Protein AF-A0A3M1RZ32-F1 (afdb_monomer)

Secondary structure (DSSP, 8-state):
-PPPP--EEE----S-SEE--TTS-GGG--EEEE-HHHHHHHIIIIIS---HHHHHHHTTS-HHHHHHHHHHHHHHHHHHHHHT-EEEE---SEEEPPEEEEETTT--EEEE--SSSS-SS-TTT--S-EEE--S---SS-------------------

Sequence (159 aa):
MPRPLKYRVICRYPEANLFTPTGISSTDLDEVVLTLDEFEAINHADLDGMTQEEASKLMDISRQTFGRIIANAHRKIADALVKGKALRIEGGNYIMSERGFECSNCGCKWEEISTEGKPKGCPACCKSDIKVVSSHKCHGNHSHIKGNCCGKEKGADID

Mean predicted aligned error: 13.69 Å

pLDDT: mean 73.73, std 19.64, range [31.22, 96.81]

Nearest PDB structures (foldseek):
  6kon-assembly1_F  TM=9.414E-01  e=1.358E-01  Mycobacterium tuberculosis H37Rv
  5wur-assembly2_B  TM=9.307E-01  e=6.351E-01  Bacillus subtilis subsp. subtilis str. 168
  5uxx-assembly1_A  TM=6.609E-01  e=1.358E-01  Bartonella quintana str. Toulouse
  5wuq-assembly1_A  TM=9.409E-01  e=8.758E-01  Bacillus subtilis subsp. subtilis str. 168
  8oki-assembly1_P  TM=6.086E-01  e=4.319E-01  Pyrococcus furiosus DSM 3638

Structure (mmCIF, N/CA/C/O backbone):
data_AF-A0A3M1RZ32-F1
#
_entry.id   AF-A0A3M1RZ32-F1
#
loop_
_atom_site.group_PDB
_atom_site.id
_atom_site.type_symbol
_atom_site.label_atom_id
_atom_site.label_alt_id
_atom_site.label_comp_id
_atom_site.label_asym_id
_atom_site.label_entity_id
_atom_site.label_seq_id
_atom_site.pdbx_PDB_ins_code
_atom_site.Cartn_x
_atom_site.Cartn_y
_atom_site.Cartn_z
_atom_site.occupancy
_atom_site.B_iso_or_equiv
_atom_site.auth_seq_id
_atom_site.auth_comp_id
_atom_site.auth_asym_id
_atom_site.auth_atom_id
_atom_site.pdbx_PDB_model_num
ATOM 1 N N . MET A 1 1 ? -15.016 -8.479 -26.481 1.00 48.97 1 MET A N 1
ATOM 2 C CA . MET A 1 1 ? -13.799 -9.251 -26.140 1.00 48.97 1 MET A CA 1
ATOM 3 C C . MET A 1 1 ? -13.442 -8.955 -24.687 1.00 48.97 1 MET A C 1
ATOM 5 O O . MET A 1 1 ? -13.538 -7.784 -24.322 1.00 48.97 1 MET A O 1
ATOM 9 N N . PRO A 1 2 ? -13.085 -9.949 -23.852 1.00 48.88 2 PRO A N 1
ATOM 10 C CA . PRO A 1 2 ? -12.595 -9.691 -22.499 1.00 48.88 2 PRO A CA 1
ATOM 11 C C . PRO A 1 2 ? -11.329 -8.837 -22.582 1.00 48.88 2 PRO A C 1
ATOM 13 O O . PRO A 1 2 ? -10.425 -9.143 -23.358 1.00 48.88 2 PRO A O 1
ATOM 16 N N . ARG A 1 3 ? -11.274 -7.734 -21.831 1.00 48.44 3 ARG A N 1
ATOM 17 C CA . ARG A 1 3 ? -10.060 -6.916 -21.745 1.00 48.44 3 ARG A CA 1
ATOM 18 C C . ARG A 1 3 ? -8.952 -7.781 -21.115 1.00 48.44 3 ARG A C 1
ATOM 20 O O . ARG A 1 3 ? -9.209 -8.334 -20.047 1.00 48.44 3 ARG A O 1
ATOM 27 N N . PRO A 1 4 ? -7.751 -7.879 -21.718 1.00 57.16 4 PRO A N 1
ATOM 28 C CA . PRO A 1 4 ? -6.635 -8.609 -21.124 1.00 57.16 4 PRO A CA 1
ATOM 29 C C . PRO A 1 4 ? -6.364 -8.133 -19.693 1.00 57.16 4 PRO A C 1
ATOM 31 O O . PRO A 1 4 ? -6.342 -6.923 -19.435 1.00 57.16 4 PRO A O 1
ATOM 34 N N . LEU A 1 5 ? -6.184 -9.081 -18.772 1.00 57.75 5 LEU A N 1
ATOM 35 C CA . LEU A 1 5 ? -5.800 -8.803 -17.390 1.00 57.75 5 LEU A CA 1
ATOM 36 C C . LEU A 1 5 ? -4.419 -8.141 -17.403 1.00 57.75 5 LEU A C 1
ATOM 38 O O . LEU A 1 5 ? -3.448 -8.722 -17.879 1.00 57.75 5 LEU A O 1
ATOM 42 N N . LYS A 1 6 ? -4.343 -6.896 -16.927 1.00 63.97 6 LYS A N 1
ATOM 43 C CA . LYS A 1 6 ? -3.069 -6.200 -16.739 1.00 63.97 6 LYS A CA 1
ATOM 44 C C . LYS A 1 6 ? -2.555 -6.516 -15.342 1.00 63.97 6 LYS A C 1
ATOM 46 O O . LYS A 1 6 ? -3.187 -6.107 -14.368 1.00 63.97 6 LYS A O 1
ATOM 51 N N . TYR A 1 7 ? -1.442 -7.236 -15.273 1.00 66.38 7 TYR A N 1
ATOM 52 C CA . TYR A 1 7 ? -0.692 -7.436 -14.039 1.00 66.38 7 TYR A CA 1
ATOM 53 C C . TYR A 1 7 ? 0.100 -6.169 -13.713 1.00 66.38 7 TYR A C 1
ATOM 55 O O . TYR A 1 7 ? 0.579 -5.493 -14.621 1.00 66.38 7 TYR A O 1
ATOM 63 N N . ARG A 1 8 ? 0.187 -5.826 -12.430 1.00 74.12 8 ARG A N 1
ATOM 64 C CA . ARG A 1 8 ? 0.899 -4.644 -11.923 1.00 74.12 8 ARG A CA 1
ATOM 65 C C . ARG A 1 8 ? 2.168 -5.070 -11.207 1.00 74.12 8 ARG A C 1
ATOM 67 O O . ARG A 1 8 ? 2.163 -6.106 -10.552 1.00 74.12 8 ARG A O 1
ATOM 74 N N . VAL A 1 9 ? 3.235 -4.292 -11.315 1.00 69.62 9 VAL A N 1
ATOM 75 C CA . VAL A 1 9 ? 4.491 -4.635 -10.642 1.00 69.62 9 VAL A CA 1
ATOM 76 C C . VAL A 1 9 ? 4.410 -4.223 -9.173 1.00 69.62 9 VAL A C 1
ATOM 78 O O . VAL A 1 9 ? 4.079 -3.076 -8.880 1.00 69.62 9 VAL A O 1
ATOM 81 N N . ILE A 1 10 ? 4.703 -5.154 -8.263 1.00 72.75 10 ILE A N 1
ATOM 82 C CA . ILE A 1 10 ? 4.928 -4.866 -6.841 1.00 72.75 10 ILE A CA 1
ATOM 83 C C . ILE A 1 10 ? 6.355 -5.248 -6.462 1.00 72.75 10 ILE A C 1
ATOM 85 O O . ILE A 1 10 ? 6.911 -6.223 -6.968 1.00 72.75 10 ILE A O 1
ATOM 89 N N . CYS A 1 11 ? 6.966 -4.491 -5.564 1.00 65.69 11 CYS A N 1
ATOM 90 C CA . CYS A 1 11 ? 8.348 -4.710 -5.166 1.00 65.69 11 CYS A CA 1
ATOM 91 C C . CYS A 1 11 ? 8.435 -5.535 -3.885 1.00 65.69 11 CYS A C 1
ATOM 93 O O . CYS A 1 11 ? 9.401 -6.284 -3.690 1.00 65.69 11 CYS A O 1
ATOM 95 N N . ARG A 1 12 ? 7.438 -5.429 -2.997 1.00 66.06 12 ARG A N 1
ATOM 96 C CA . 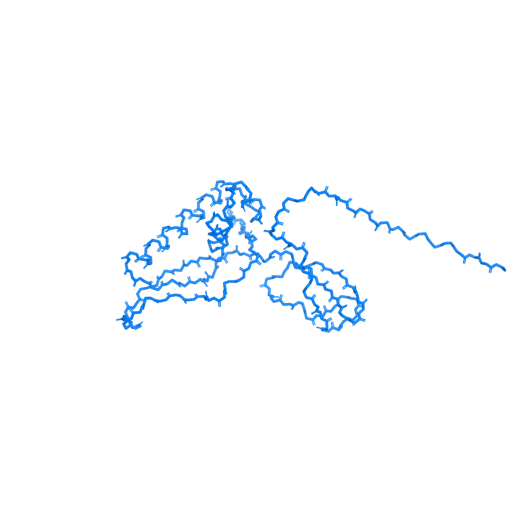ARG A 1 12 ? 7.491 -6.061 -1.676 1.00 66.06 12 ARG A CA 1
ATOM 97 C C . ARG A 1 12 ? 6.149 -6.652 -1.259 1.00 66.06 12 ARG A C 1
ATOM 99 O O . ARG A 1 12 ? 5.088 -6.122 -1.557 1.00 66.06 12 ARG A O 1
ATOM 106 N N . TYR A 1 13 ? 6.225 -7.751 -0.508 1.00 75.56 13 TYR A N 1
ATOM 107 C CA . TYR A 1 13 ? 5.082 -8.232 0.264 1.00 75.56 13 TYR A CA 1
ATOM 108 C C . TYR A 1 13 ? 5.022 -7.506 1.609 1.00 75.56 13 TYR A C 1
ATOM 110 O O . TYR A 1 13 ? 6.079 -7.204 2.176 1.00 75.56 13 TYR A O 1
ATOM 118 N N . PRO A 1 14 ? 3.813 -7.260 2.136 1.00 79.88 14 PRO A N 1
ATOM 119 C CA . PRO A 1 14 ? 3.649 -6.727 3.477 1.00 79.88 14 PRO A CA 1
ATOM 120 C C . PRO A 1 14 ? 4.185 -7.718 4.519 1.00 79.88 14 PRO A C 1
ATOM 122 O O . PRO A 1 14 ? 4.022 -8.931 4.382 1.00 79.88 14 PRO A O 1
ATOM 125 N N . GLU A 1 15 ? 4.806 -7.199 5.578 1.00 78.00 15 GLU A N 1
ATOM 126 C CA . GLU A 1 15 ? 5.285 -8.017 6.705 1.00 78.00 15 GLU A CA 1
ATOM 127 C C . GLU A 1 15 ? 4.124 -8.549 7.559 1.00 78.00 15 GLU A C 1
ATOM 129 O O . GLU A 1 15 ? 4.191 -9.656 8.087 1.00 78.00 15 GLU A O 1
ATOM 134 N N . ALA A 1 16 ? 3.036 -7.779 7.639 1.00 83.31 16 ALA A N 1
ATOM 135 C CA . ALA A 1 16 ? 1.770 -8.177 8.234 1.00 83.31 16 ALA A CA 1
ATOM 136 C C . ALA A 1 16 ? 0.645 -7.972 7.215 1.00 83.31 16 ALA A C 1
ATOM 138 O O . ALA A 1 16 ? 0.485 -6.888 6.658 1.00 83.31 16 ALA A O 1
ATOM 139 N N . ASN A 1 17 ? -0.143 -9.015 6.973 1.00 86.56 17 ASN A N 1
ATOM 140 C CA . ASN A 1 17 ? -1.250 -9.003 6.016 1.00 86.56 17 ASN A CA 1
ATOM 141 C C . ASN A 1 17 ? -2.615 -8.723 6.663 1.00 86.56 17 ASN A C 1
ATOM 143 O O . ASN A 1 17 ? -3.623 -8.705 5.961 1.00 86.56 17 ASN A O 1
ATOM 147 N N . LEU A 1 18 ? -2.670 -8.526 7.980 1.00 88.56 18 LEU A N 1
ATOM 148 C CA . LEU A 1 18 ? -3.902 -8.265 8.712 1.00 88.56 18 LEU A CA 1
ATOM 149 C C . LEU A 1 18 ? -3.646 -7.259 9.835 1.00 88.56 18 LEU A C 1
ATOM 151 O O . LEU A 1 18 ? -2.789 -7.475 10.690 1.00 88.56 18 LEU A O 1
ATOM 155 N N . PHE A 1 19 ? -4.431 -6.187 9.843 1.00 90.12 19 PHE A N 1
ATOM 156 C CA . PHE A 1 19 ? -4.462 -5.179 10.894 1.00 90.12 19 PHE A CA 1
ATOM 157 C C . PHE A 1 19 ? -5.862 -5.148 11.494 1.00 90.12 19 PHE A C 1
ATOM 159 O O . PHE A 1 19 ? -6.845 -5.031 10.767 1.00 90.12 19 PHE A O 1
ATOM 166 N N . THR A 1 20 ? -5.963 -5.235 12.816 1.00 90.38 20 THR A N 1
ATOM 167 C CA . THR A 1 20 ? -7.250 -5.241 13.520 1.00 90.38 20 THR A CA 1
ATOM 168 C C . THR A 1 20 ? -7.256 -4.200 14.637 1.00 90.38 20 THR A C 1
ATOM 170 O O . THR A 1 20 ? -6.260 -4.101 15.361 1.00 90.38 20 THR A O 1
ATOM 173 N N . PRO A 1 21 ? -8.353 -3.447 14.830 1.00 87.00 21 PRO A N 1
ATOM 174 C CA . PRO A 1 21 ? -8.520 -2.615 16.015 1.00 87.00 21 PRO A CA 1
ATOM 175 C C . PRO A 1 21 ? -8.522 -3.475 17.283 1.00 87.00 21 PRO A C 1
ATOM 177 O O . PRO A 1 21 ? -9.021 -4.601 17.302 1.00 87.00 21 PRO A O 1
ATOM 180 N N . THR A 1 22 ? -7.956 -2.941 18.360 1.00 84.31 22 THR A N 1
ATOM 181 C CA . THR A 1 22 ? -7.918 -3.612 19.660 1.00 84.31 22 THR A CA 1
ATOM 182 C C . THR A 1 22 ? -9.214 -3.372 20.438 1.00 84.31 22 THR A C 1
ATOM 184 O O . THR A 1 22 ? -9.833 -2.317 20.331 1.00 84.31 22 THR A O 1
ATOM 187 N N . GLY A 1 23 ? -9.630 -4.353 21.247 1.00 75.56 23 GLY A N 1
ATOM 188 C CA . GLY A 1 23 ? -10.782 -4.218 22.152 1.00 75.56 23 GLY A CA 1
ATOM 189 C C . GLY A 1 23 ? -12.155 -4.537 21.547 1.00 75.56 23 GLY A C 1
ATOM 190 O O . GLY A 1 23 ? -13.158 -4.380 22.237 1.00 75.56 23 GLY A O 1
ATOM 191 N N . ILE A 1 24 ? -12.209 -5.015 20.301 1.00 73.75 24 ILE A N 1
ATOM 192 C CA . ILE A 1 24 ? -13.438 -5.454 19.624 1.00 73.75 24 ILE A CA 1
ATOM 193 C C . ILE A 1 24 ? -13.381 -6.978 19.445 1.00 73.75 24 ILE A C 1
ATOM 195 O O . ILE A 1 24 ? -12.340 -7.520 19.072 1.00 73.75 24 ILE A O 1
ATOM 199 N N . SER A 1 25 ? -14.481 -7.677 19.748 1.00 68.25 25 SER A N 1
ATOM 200 C CA . SER A 1 25 ? -14.582 -9.129 19.544 1.00 68.25 25 SER A CA 1
ATOM 201 C C . SER A 1 25 ? -14.493 -9.467 18.054 1.00 68.25 25 SER A C 1
ATOM 203 O O . SER A 1 25 ? -15.141 -8.823 17.232 1.00 68.25 25 SER A O 1
ATOM 205 N N . SER A 1 26 ? -13.720 -10.497 17.705 1.00 65.06 26 SER A N 1
ATOM 206 C CA . SER A 1 26 ? -13.436 -10.890 16.316 1.00 65.06 26 SER A CA 1
ATOM 207 C C . SER A 1 26 ? -14.655 -11.391 15.534 1.00 65.06 26 SER A C 1
ATOM 209 O O . SER A 1 26 ? -14.588 -11.489 14.314 1.00 65.06 26 SER A O 1
ATOM 211 N N . THR A 1 27 ? -15.753 -11.723 16.213 1.00 66.06 27 THR A N 1
ATOM 212 C CA . THR A 1 27 ? -16.931 -12.363 15.611 1.00 66.06 27 THR A CA 1
ATOM 213 C C . THR A 1 27 ? -17.775 -11.427 14.737 1.00 66.06 27 THR A C 1
ATOM 215 O O . THR A 1 27 ? -18.430 -11.915 13.823 1.00 66.06 27 THR A O 1
ATOM 218 N N . ASP A 1 28 ? -17.721 -10.110 14.973 1.00 67.19 28 ASP A N 1
ATOM 219 C CA . ASP A 1 28 ? -18.532 -9.096 14.266 1.00 67.19 28 ASP A CA 1
ATOM 220 C C . ASP A 1 28 ? -17.670 -8.018 13.584 1.00 67.19 28 ASP A C 1
ATOM 222 O O . ASP A 1 28 ? -18.139 -6.925 13.261 1.00 67.19 28 ASP A O 1
ATOM 226 N N . LEU A 1 29 ? -16.374 -8.286 13.413 1.00 79.81 29 LEU A N 1
ATOM 227 C CA . LEU A 1 29 ? -15.452 -7.300 12.875 1.00 79.81 29 LEU A CA 1
ATOM 228 C C . LEU A 1 29 ? -15.530 -7.287 11.347 1.00 79.81 29 LEU A C 1
ATOM 230 O O . LEU A 1 29 ? -14.990 -8.164 10.676 1.00 79.81 29 LEU A O 1
ATOM 234 N N . ASP A 1 30 ? -16.186 -6.264 10.805 1.00 88.06 30 ASP A N 1
ATOM 235 C CA . ASP A 1 30 ? -16.166 -5.979 9.373 1.00 88.06 30 ASP A CA 1
ATOM 236 C C . ASP A 1 30 ? -14.718 -5.887 8.863 1.00 88.06 30 ASP A C 1
ATOM 238 O O . ASP A 1 30 ? -13.846 -5.311 9.520 1.00 88.0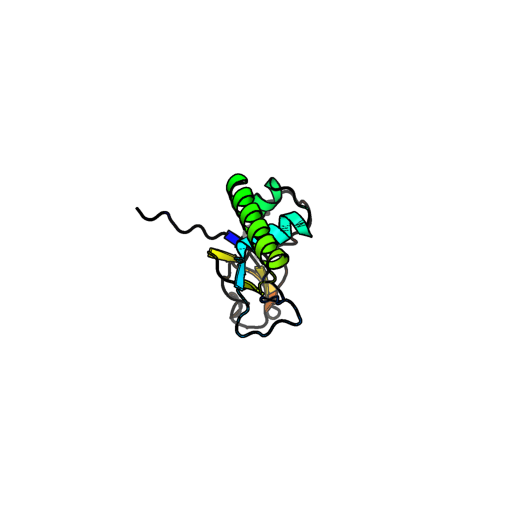6 30 ASP A O 1
ATOM 242 N N . GLU A 1 31 ? -14.472 -6.402 7.657 1.00 89.81 31 GLU A N 1
ATOM 243 C CA . GLU A 1 31 ? -13.155 -6.369 7.020 1.00 89.81 31 GLU A CA 1
ATOM 244 C C . GLU A 1 31 ? -13.152 -5.494 5.759 1.00 89.81 31 GLU A C 1
ATOM 246 O O . GLU A 1 31 ? -14.115 -5.438 4.989 1.00 89.81 31 GLU A O 1
ATOM 251 N N . VAL A 1 32 ? -12.027 -4.824 5.519 1.00 93.75 32 VAL A N 1
ATOM 252 C CA . VAL A 1 32 ? -11.715 -4.111 4.282 1.00 93.75 32 VAL A CA 1
ATOM 253 C C . VAL A 1 32 ? -10.489 -4.756 3.653 1.00 93.75 32 VAL A C 1
ATOM 255 O O . VAL A 1 32 ? -9.431 -4.836 4.274 1.00 93.75 32 VAL A O 1
ATOM 258 N N . VAL A 1 33 ? -10.620 -5.181 2.396 1.00 94.00 33 VAL A N 1
ATOM 259 C CA . VAL A 1 33 ? -9.517 -5.781 1.636 1.00 94.00 33 VAL A CA 1
ATOM 260 C C . VAL A 1 33 ? -8.781 -4.713 0.832 1.00 94.00 33 VAL A C 1
ATOM 262 O O . VAL A 1 33 ? -9.337 -4.135 -0.110 1.00 94.00 33 VAL A O 1
ATOM 265 N N . LEU A 1 34 ? -7.523 -4.474 1.186 1.00 93.31 34 LEU A N 1
ATOM 266 C CA . LEU A 1 34 ? -6.548 -3.703 0.422 1.00 93.31 34 LEU A CA 1
ATOM 267 C C . LEU A 1 34 ? -5.792 -4.657 -0.507 1.00 93.31 34 LEU A C 1
ATOM 269 O O . LEU A 1 34 ? -5.231 -5.652 -0.056 1.00 93.31 34 LEU A O 1
ATOM 273 N N . THR A 1 35 ? -5.778 -4.383 -1.807 1.00 91.81 35 THR A N 1
ATOM 274 C CA . THR A 1 35 ? -5.060 -5.247 -2.752 1.00 91.81 35 THR A CA 1
ATOM 275 C C . THR A 1 35 ? -3.557 -4.962 -2.733 1.00 91.81 35 THR A C 1
ATOM 277 O O . THR A 1 35 ? -3.119 -3.898 -2.295 1.00 91.81 35 THR A O 1
ATOM 280 N N . LEU A 1 36 ? -2.729 -5.909 -3.183 1.00 88.75 36 LEU A N 1
ATOM 281 C CA . LEU A 1 36 ? -1.266 -5.758 -3.094 1.00 88.75 36 LEU A CA 1
ATOM 282 C C . LEU A 1 36 ? -0.712 -4.603 -3.943 1.00 88.75 36 LEU A C 1
ATOM 284 O O . LEU A 1 36 ? 0.261 -3.959 -3.569 1.00 88.75 36 LEU A O 1
ATOM 288 N N . ASP A 1 37 ? -1.363 -4.298 -5.058 1.00 89.69 37 ASP A N 1
ATOM 289 C CA . ASP A 1 37 ? -1.075 -3.125 -5.884 1.00 89.69 37 ASP A CA 1
ATOM 290 C C . ASP A 1 37 ? -1.483 -1.802 -5.214 1.00 89.69 37 ASP A C 1
ATOM 292 O O . ASP A 1 37 ? -0.812 -0.791 -5.395 1.00 89.69 37 ASP A O 1
ATOM 296 N N . GLU A 1 38 ? -2.564 -1.791 -4.434 1.00 92.38 38 GLU A N 1
ATOM 297 C CA . GLU A 1 38 ? -2.956 -0.644 -3.611 1.00 92.38 38 GLU A CA 1
ATOM 298 C C . GLU A 1 38 ? -1.955 -0.427 -2.474 1.00 92.38 38 GLU A C 1
ATOM 300 O O . GLU A 1 38 ? -1.560 0.711 -2.226 1.00 92.38 38 GLU A O 1
ATOM 305 N N . PHE A 1 39 ? -1.499 -1.508 -1.838 1.00 92.06 39 PHE A N 1
ATOM 306 C CA . PHE A 1 39 ? -0.451 -1.467 -0.821 1.00 92.06 39 PHE A CA 1
ATOM 307 C C . PHE A 1 39 ? 0.865 -0.900 -1.370 1.00 92.06 39 PHE A C 1
ATOM 309 O O . PHE A 1 39 ? 1.423 0.019 -0.776 1.00 92.06 39 PHE A O 1
ATOM 316 N N . GLU A 1 40 ? 1.338 -1.384 -2.522 1.00 89.62 40 GLU A N 1
ATOM 317 C CA . GLU A 1 40 ? 2.569 -0.864 -3.131 1.00 89.62 40 GLU A CA 1
ATOM 318 C C . GLU A 1 40 ? 2.414 0.603 -3.568 1.00 89.62 40 GLU A C 1
ATOM 320 O O . GLU A 1 40 ? 3.334 1.402 -3.407 1.00 89.62 40 GLU A O 1
ATOM 325 N N . ALA A 1 41 ? 1.235 1.000 -4.058 1.00 92.12 41 ALA A N 1
ATOM 326 C CA . ALA A 1 41 ? 0.982 2.396 -4.405 1.00 92.12 41 ALA A CA 1
ATOM 327 C C . ALA A 1 41 ? 1.081 3.324 -3.182 1.00 92.12 41 ALA A C 1
ATOM 329 O O . ALA A 1 41 ? 1.666 4.402 -3.295 1.00 92.12 41 ALA A O 1
ATOM 330 N N . ILE A 1 42 ? 0.542 2.907 -2.028 1.00 94.00 42 ILE A N 1
ATOM 331 C CA . ILE A 1 42 ? 0.684 3.630 -0.751 1.00 94.00 42 ILE A CA 1
ATOM 332 C C . ILE A 1 42 ? 2.149 3.682 -0.330 1.00 94.00 42 ILE A C 1
ATOM 334 O O . ILE A 1 42 ? 2.636 4.736 0.068 1.00 94.00 42 ILE A O 1
ATOM 338 N N . ASN A 1 43 ? 2.866 2.565 -0.455 1.00 90.06 43 ASN A N 1
ATOM 339 C CA . ASN A 1 43 ? 4.286 2.506 -0.140 1.00 90.06 43 ASN A CA 1
ATOM 340 C C . ASN A 1 43 ? 5.074 3.557 -0.947 1.00 90.06 43 ASN A C 1
ATOM 342 O O . ASN A 1 43 ? 5.750 4.399 -0.366 1.00 90.06 43 ASN A O 1
ATOM 346 N N . HIS A 1 44 ? 4.904 3.602 -2.270 1.00 89.75 44 HIS A N 1
ATOM 347 C CA . HIS A 1 44 ? 5.620 4.568 -3.107 1.00 89.75 44 HIS A CA 1
ATOM 348 C C . HIS A 1 44 ? 5.177 6.022 -2.905 1.00 89.75 44 HIS A C 1
ATOM 350 O O . HIS A 1 44 ? 6.013 6.923 -2.870 1.00 89.75 44 HIS A O 1
ATOM 356 N N . ALA A 1 45 ? 3.871 6.282 -2.814 1.00 92.81 45 ALA A N 1
ATOM 357 C CA . ALA A 1 45 ? 3.368 7.652 -2.735 1.00 92.81 45 ALA A CA 1
ATOM 358 C C . ALA A 1 45 ? 3.506 8.250 -1.330 1.00 92.81 45 ALA A C 1
ATOM 360 O O . ALA A 1 45 ? 3.972 9.378 -1.190 1.00 92.81 45 ALA A O 1
ATOM 361 N N . ASP A 1 46 ? 3.094 7.506 -0.302 1.00 92.44 46 ASP A N 1
ATOM 362 C CA . ASP A 1 46 ? 2.927 8.038 1.051 1.00 92.44 46 ASP A CA 1
ATOM 363 C C . ASP A 1 46 ? 4.131 7.737 1.954 1.00 92.44 46 ASP A C 1
ATOM 365 O O . ASP A 1 46 ? 4.475 8.574 2.788 1.00 92.44 46 ASP A O 1
ATOM 369 N N . LEU A 1 47 ? 4.784 6.573 1.801 1.00 89.50 47 LEU A N 1
ATOM 370 C CA . LEU A 1 47 ? 5.951 6.212 2.621 1.00 89.50 47 LEU A CA 1
ATOM 371 C C . LEU A 1 47 ? 7.268 6.692 1.998 1.00 89.50 47 LEU A C 1
ATOM 373 O O . LEU A 1 47 ? 8.058 7.349 2.672 1.00 89.50 47 LEU A O 1
ATOM 377 N N . ASP A 1 48 ? 7.487 6.403 0.713 1.00 87.56 48 ASP A N 1
ATOM 378 C CA . ASP A 1 48 ? 8.696 6.811 -0.013 1.00 87.56 48 ASP A CA 1
ATOM 379 C C . ASP A 1 48 ? 8.630 8.279 -0.489 1.00 87.56 48 ASP A C 1
ATOM 381 O O . ASP A 1 48 ? 9.646 8.853 -0.887 1.00 87.56 48 ASP A O 1
ATOM 385 N N . GLY A 1 49 ? 7.443 8.900 -0.462 1.00 90.06 49 GLY A N 1
ATOM 386 C CA . GLY A 1 49 ? 7.235 10.301 -0.844 1.00 90.06 49 GLY A CA 1
ATOM 387 C C . GLY A 1 49 ? 7.430 10.589 -2.337 1.00 90.06 49 GLY A C 1
ATOM 388 O O . GLY A 1 49 ? 7.726 11.728 -2.709 1.00 90.06 49 GLY A O 1
ATOM 389 N N . MET A 1 50 ? 7.307 9.577 -3.200 1.00 91.31 50 MET A N 1
ATOM 390 C CA . MET A 1 50 ? 7.526 9.719 -4.640 1.00 91.31 50 MET A CA 1
ATOM 391 C C . MET A 1 50 ? 6.4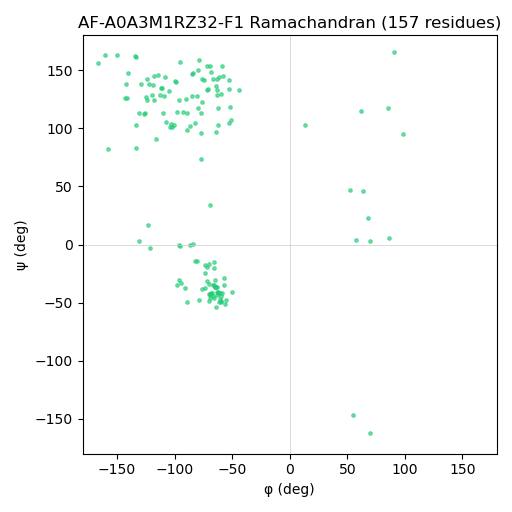00 10.498 -5.319 1.00 91.31 50 MET A C 1
ATOM 393 O O . MET A 1 50 ? 5.232 10.462 -4.918 1.00 91.31 50 MET A O 1
ATOM 397 N N . THR A 1 51 ? 6.720 11.151 -6.436 1.00 92.31 51 THR A N 1
ATOM 398 C CA . THR A 1 51 ? 5.677 11.740 -7.277 1.00 92.31 51 THR A CA 1
ATOM 399 C C . THR A 1 51 ? 4.848 10.645 -7.955 1.00 92.31 51 THR A C 1
ATOM 401 O O . THR A 1 51 ? 5.333 9.554 -8.259 1.00 92.31 51 THR A O 1
ATOM 404 N N . GLN A 1 52 ? 3.587 10.948 -8.286 1.00 89.56 52 GLN A N 1
ATOM 405 C CA . GLN A 1 52 ? 2.725 10.002 -9.014 1.00 89.56 52 GLN A CA 1
ATOM 406 C C . GLN A 1 52 ? 3.324 9.550 -10.349 1.00 89.56 52 GLN A C 1
ATOM 408 O O . GLN A 1 52 ? 3.007 8.466 -10.828 1.00 89.56 52 GLN A O 1
ATOM 413 N N . GLU A 1 53 ? 4.137 10.394 -10.986 1.00 90.62 53 GLU A N 1
ATOM 414 C CA . GLU A 1 53 ? 4.791 10.033 -12.237 1.00 90.62 53 GLU A CA 1
ATOM 415 C C . GLU A 1 53 ? 5.870 8.970 -12.008 1.00 90.62 53 GLU A C 1
ATOM 417 O O . GLU A 1 53 ? 5.864 7.949 -12.695 1.00 90.62 53 GLU A O 1
ATOM 422 N N . GLU A 1 54 ? 6.748 9.171 -11.027 1.00 86.75 54 GLU A N 1
ATOM 423 C CA . GLU A 1 54 ? 7.804 8.219 -10.664 1.00 86.75 54 GLU A CA 1
ATOM 424 C C . GLU A 1 54 ? 7.218 6.884 -10.204 1.00 86.75 54 GLU A C 1
ATOM 426 O O . GLU A 1 54 ? 7.561 5.836 -10.752 1.00 86.75 54 GLU A O 1
ATOM 431 N N . ALA A 1 55 ? 6.254 6.925 -9.284 1.00 88.75 55 ALA A N 1
ATOM 432 C CA . ALA A 1 55 ? 5.609 5.726 -8.763 1.00 88.75 55 ALA A CA 1
ATOM 433 C C . ALA A 1 55 ? 4.853 4.948 -9.859 1.00 88.75 55 ALA A C 1
ATOM 435 O O . ALA A 1 55 ? 4.890 3.719 -9.900 1.00 88.75 55 ALA A O 1
ATOM 436 N N . SER A 1 56 ? 4.224 5.650 -10.814 1.00 89.44 56 SER A N 1
ATOM 437 C CA . SER A 1 56 ? 3.555 4.994 -11.945 1.00 89.44 56 SER A CA 1
ATOM 438 C C . SER A 1 56 ? 4.523 4.257 -12.876 1.00 89.44 56 SER A C 1
ATOM 440 O O . SER A 1 56 ? 4.176 3.188 -13.377 1.00 89.44 56 SER A O 1
ATOM 442 N N . LYS A 1 57 ? 5.742 4.786 -13.061 1.00 85.94 57 LYS A N 1
ATOM 443 C CA . LYS A 1 57 ? 6.797 4.137 -13.854 1.00 85.94 57 LYS A CA 1
ATOM 444 C C . LYS A 1 57 ? 7.296 2.865 -13.171 1.00 85.94 57 LYS A C 1
ATOM 446 O O . LYS A 1 57 ? 7.460 1.859 -13.849 1.00 85.94 57 LYS A O 1
ATOM 451 N N . LEU A 1 58 ? 7.484 2.889 -11.849 1.00 80.81 58 LEU A N 1
ATOM 452 C CA . LEU A 1 58 ? 7.921 1.714 -11.081 1.00 80.81 58 LEU A CA 1
ATOM 453 C C . LEU A 1 58 ? 6.894 0.575 -11.101 1.00 80.81 58 LEU A C 1
ATOM 455 O O . LEU A 1 58 ? 7.267 -0.591 -11.180 1.00 80.81 58 LEU A O 1
ATOM 459 N N . MET A 1 59 ? 5.604 0.910 -11.083 1.00 81.88 59 MET A N 1
ATOM 460 C CA . MET A 1 59 ? 4.513 -0.070 -11.138 1.00 81.88 59 MET A CA 1
ATOM 461 C C . MET A 1 59 ? 4.136 -0.522 -12.564 1.00 81.88 59 MET A C 1
ATOM 463 O O . MET A 1 59 ? 3.203 -1.315 -12.715 1.00 81.88 59 MET A O 1
ATOM 467 N N . ASP A 1 60 ? 4.814 -0.004 -13.597 1.00 83.00 60 ASP A N 1
ATOM 468 C CA . ASP A 1 60 ? 4.519 -0.203 -15.027 1.00 83.00 60 ASP A CA 1
ATOM 469 C C . ASP A 1 60 ? 3.054 0.102 -15.416 1.00 83.00 60 ASP A C 1
ATOM 471 O O . ASP A 1 60 ? 2.349 -0.658 -16.087 1.00 83.00 60 ASP A O 1
ATOM 475 N N . ILE A 1 61 ? 2.542 1.247 -14.956 1.00 86.25 61 ILE A N 1
ATOM 476 C CA . ILE A 1 61 ? 1.173 1.698 -15.240 1.00 86.25 61 ILE A CA 1
ATOM 477 C C . ILE A 1 61 ? 1.127 3.171 -15.638 1.00 86.25 61 ILE A C 1
ATOM 479 O O . ILE A 1 61 ? 2.030 3.957 -15.375 1.00 86.25 61 ILE A O 1
ATOM 483 N N . SER A 1 62 ? 0.021 3.593 -16.261 1.00 89.44 62 SER A N 1
ATOM 484 C CA . SER A 1 62 ? -0.162 5.015 -16.563 1.00 89.44 62 SER A CA 1
ATOM 485 C C . SER A 1 62 ? -0.362 5.832 -15.285 1.00 89.44 62 SER A C 1
ATOM 487 O O . SER A 1 62 ? -1.025 5.376 -14.349 1.00 89.44 62 SER A O 1
ATOM 489 N N . ARG A 1 63 ? 0.094 7.091 -15.289 1.00 91.50 63 ARG A N 1
ATOM 490 C CA . ARG A 1 63 ? -0.127 8.047 -14.190 1.00 91.50 63 ARG A CA 1
ATOM 491 C C . ARG A 1 63 ? -1.598 8.135 -13.763 1.00 91.50 63 ARG A C 1
ATOM 493 O O . ARG A 1 63 ? -1.900 8.159 -12.575 1.00 91.50 63 ARG A O 1
ATOM 500 N N . GLN A 1 64 ? -2.537 8.136 -14.714 1.00 92.25 64 GLN A N 1
ATOM 501 C CA . GLN A 1 64 ? -3.974 8.165 -14.405 1.00 92.25 64 GLN A CA 1
ATOM 502 C C . GLN A 1 64 ? -4.442 6.879 -13.713 1.00 92.25 64 GLN A C 1
ATOM 504 O O . GLN A 1 64 ? -5.335 6.923 -12.870 1.00 92.25 64 GLN A O 1
ATOM 509 N N . THR A 1 65 ? -3.867 5.731 -14.080 1.00 90.75 65 THR A N 1
ATOM 510 C CA . THR A 1 65 ? -4.175 4.452 -13.434 1.00 90.75 65 THR A CA 1
ATOM 511 C C . THR A 1 65 ? -3.635 4.452 -12.011 1.00 90.75 65 THR A C 1
ATOM 513 O O . THR A 1 65 ? -4.397 4.148 -11.101 1.00 90.75 65 THR A O 1
ATOM 516 N N . PHE A 1 66 ? -2.390 4.895 -11.812 1.00 93.06 66 PHE A N 1
ATOM 517 C CA . PHE A 1 66 ? -1.795 5.068 -10.486 1.00 93.06 66 PHE A CA 1
ATOM 518 C C . PHE A 1 66 ? -2.656 5.974 -9.593 1.00 93.06 66 PHE A C 1
ATOM 520 O O . PHE A 1 66 ? -3.038 5.579 -8.495 1.00 93.06 66 PHE A O 1
ATOM 527 N N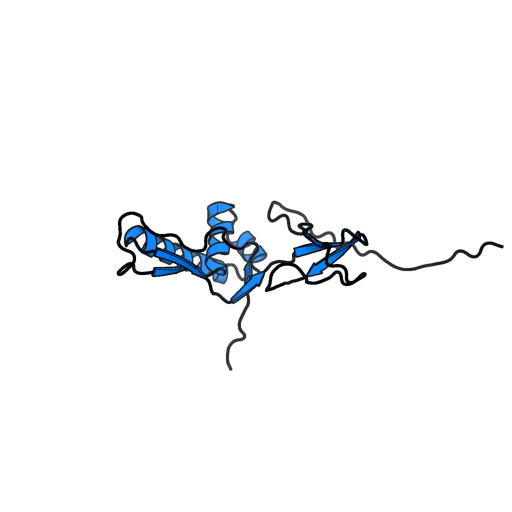 . GLY A 1 67 ? -3.086 7.132 -10.108 1.00 93.94 67 GLY A N 1
ATOM 528 C CA . GLY A 1 67 ? -3.975 8.052 -9.390 1.00 93.94 67 GLY A CA 1
ATOM 529 C C . GLY A 1 67 ? -5.302 7.420 -8.940 1.00 93.94 67 GLY A C 1
ATOM 530 O O . GLY A 1 67 ? -5.809 7.732 -7.866 1.00 93.94 67 GLY A O 1
ATOM 531 N N . ARG A 1 68 ? -5.866 6.490 -9.724 1.00 94.19 68 ARG A N 1
ATOM 532 C CA . ARG A 1 68 ? -7.079 5.748 -9.331 1.00 94.19 68 ARG A CA 1
ATOM 533 C C . ARG A 1 68 ? -6.799 4.706 -8.253 1.00 94.19 68 ARG A C 1
ATOM 535 O O . ARG A 1 68 ? -7.650 4.501 -7.393 1.00 94.19 68 ARG A O 1
ATOM 542 N N . ILE A 1 69 ? -5.645 4.044 -8.319 1.00 93.00 69 ILE A N 1
ATOM 543 C CA . ILE A 1 69 ? -5.226 3.045 -7.329 1.00 93.00 69 ILE A CA 1
ATOM 544 C C . ILE A 1 69 ? -5.054 3.717 -5.978 1.00 93.00 69 ILE A C 1
ATOM 546 O O . ILE A 1 69 ? -5.721 3.318 -5.030 1.00 93.00 69 ILE A O 1
ATOM 550 N N . ILE A 1 70 ? -4.249 4.780 -5.914 1.00 94.75 70 ILE A N 1
ATOM 551 C CA . ILE A 1 70 ? -3.964 5.461 -4.651 1.00 94.75 70 ILE A CA 1
ATOM 552 C C . ILE A 1 70 ? -5.237 6.052 -4.029 1.00 94.75 70 ILE A C 1
ATOM 554 O O . ILE A 1 70 ? -5.493 5.858 -2.847 1.00 94.75 70 ILE A O 1
ATOM 558 N N . ALA A 1 71 ? -6.126 6.650 -4.833 1.00 95.56 71 ALA A N 1
ATOM 559 C CA . ALA A 1 71 ? -7.402 7.170 -4.337 1.00 95.56 71 ALA A CA 1
ATOM 560 C C . ALA A 1 71 ? -8.332 6.066 -3.793 1.00 95.56 71 ALA A C 1
ATOM 562 O O . ALA A 1 71 ? -9.055 6.275 -2.816 1.00 95.56 71 ALA A O 1
ATOM 563 N N . ASN A 1 72 ? -8.341 4.884 -4.419 1.00 95.56 72 ASN A N 1
ATOM 564 C CA . ASN A 1 72 ? -9.091 3.734 -3.912 1.00 95.56 72 ASN A CA 1
ATOM 565 C C . ASN A 1 72 ? -8.481 3.188 -2.617 1.00 95.56 72 ASN A C 1
ATOM 567 O O . ASN A 1 72 ? -9.224 2.906 -1.677 1.00 95.56 72 ASN A O 1
ATOM 571 N N . ALA A 1 73 ? -7.154 3.098 -2.567 1.00 95.25 73 ALA A N 1
ATOM 572 C CA . ALA A 1 73 ? -6.392 2.651 -1.414 1.00 95.25 73 ALA A CA 1
ATOM 573 C C . ALA A 1 73 ? -6.644 3.557 -0.195 1.00 95.25 73 ALA A C 1
ATOM 575 O O . ALA A 1 73 ? -7.053 3.078 0.862 1.00 95.25 73 ALA A O 1
ATOM 576 N N . HIS A 1 74 ? -6.547 4.880 -0.372 1.00 96.56 74 HIS A N 1
ATOM 577 C CA . HIS A 1 74 ? -6.861 5.872 0.664 1.00 96.56 74 HIS A CA 1
ATOM 578 C C . HIS A 1 74 ? -8.298 5.762 1.164 1.00 96.56 74 HIS A C 1
ATOM 580 O O . HIS A 1 74 ? -8.531 5.815 2.368 1.00 96.56 74 HIS A O 1
ATOM 586 N N . ARG A 1 75 ? -9.273 5.550 0.271 1.00 96.81 75 ARG A N 1
ATOM 587 C CA . ARG A 1 75 ? -10.675 5.365 0.674 1.00 96.81 75 ARG A CA 1
ATOM 588 C C . ARG A 1 75 ? -10.867 4.110 1.529 1.00 96.81 75 ARG A C 1
ATOM 590 O O . ARG A 1 75 ? -11.627 4.156 2.488 1.00 96.81 75 ARG A O 1
ATOM 597 N N . LYS A 1 76 ? -10.202 3.003 1.188 1.00 95.88 76 LYS A N 1
ATOM 598 C CA . LYS A 1 76 ? -10.262 1.747 1.954 1.00 95.88 76 LYS A CA 1
ATOM 599 C C . LYS A 1 76 ? -9.617 1.889 3.329 1.00 95.88 76 LYS A C 1
ATOM 601 O O . LYS A 1 76 ? -10.213 1.478 4.319 1.00 95.88 76 LYS A O 1
ATOM 606 N N . ILE A 1 77 ? -8.450 2.528 3.393 1.00 95.56 77 ILE A N 1
ATOM 607 C CA . ILE A 1 77 ? -7.789 2.842 4.664 1.00 95.56 77 ILE A CA 1
ATOM 608 C C . ILE A 1 77 ? -8.676 3.748 5.515 1.00 95.56 77 ILE A C 1
ATOM 610 O O . ILE A 1 77 ? -8.888 3.463 6.689 1.00 95.56 77 ILE A O 1
ATOM 614 N N . ALA A 1 78 ? -9.247 4.802 4.929 1.00 96.38 78 ALA A N 1
ATOM 615 C CA . ALA A 1 78 ? -10.161 5.688 5.637 1.00 96.38 78 ALA A CA 1
ATOM 616 C C . ALA A 1 78 ? -11.402 4.938 6.149 1.00 96.38 78 ALA A C 1
ATOM 618 O O . ALA A 1 78 ? -11.800 5.152 7.289 1.00 96.38 78 ALA A O 1
ATOM 619 N N . ASP A 1 79 ? -11.987 4.028 5.358 1.00 94.06 79 ASP A N 1
ATOM 620 C CA . ASP A 1 79 ? -13.111 3.189 5.802 1.00 94.06 79 ASP A CA 1
ATOM 621 C C . ASP A 1 79 ? -12.721 2.330 7.009 1.00 94.06 79 ASP A C 1
ATOM 623 O O . ASP A 1 79 ? -13.468 2.274 7.985 1.00 94.06 79 ASP A O 1
ATOM 627 N N . ALA A 1 80 ? -11.533 1.720 6.973 1.00 94.00 80 ALA A N 1
ATOM 628 C CA . ALA A 1 80 ? -11.040 0.892 8.064 1.00 94.00 80 ALA A CA 1
ATOM 629 C C . ALA A 1 80 ? -10.785 1.693 9.346 1.00 94.00 80 ALA A C 1
ATOM 631 O O . ALA A 1 80 ? -11.241 1.299 10.418 1.00 94.00 80 ALA A O 1
ATOM 632 N N . LEU A 1 81 ? -10.127 2.847 9.231 1.00 92.62 81 LEU A N 1
ATOM 633 C CA . LEU A 1 81 ? -9.792 3.694 10.375 1.00 92.62 81 LEU A CA 1
ATOM 634 C C . LEU A 1 81 ? -11.022 4.374 10.988 1.00 92.62 81 LEU A C 1
ATOM 636 O O . LEU A 1 81 ? -11.144 4.423 12.208 1.00 92.62 81 LEU A O 1
ATOM 640 N N . VAL A 1 82 ? -11.939 4.892 10.165 1.00 93.44 82 VAL A N 1
ATOM 641 C CA . VAL A 1 82 ? -13.110 5.648 10.647 1.00 93.44 82 VAL A CA 1
ATOM 642 C C . VAL A 1 82 ? -14.184 4.723 11.214 1.00 93.44 82 VAL A C 1
ATOM 644 O O . VAL A 1 82 ? -14.824 5.074 12.202 1.00 93.44 82 VAL A O 1
ATOM 647 N N . LYS A 1 83 ? -14.404 3.552 10.602 1.00 90.75 83 LYS A N 1
ATOM 648 C CA . LYS A 1 83 ? -15.443 2.606 11.045 1.00 90.75 83 LYS A CA 1
ATOM 649 C C . LYS A 1 83 ? -14.921 1.515 11.979 1.00 90.75 83 LYS A C 1
ATOM 651 O O . LYS A 1 83 ? -15.715 0.693 12.417 1.00 90.75 83 LYS A O 1
ATOM 656 N N . GLY A 1 84 ? -13.620 1.499 12.276 1.00 88.88 84 GLY A N 1
ATOM 657 C CA . GLY A 1 84 ? -13.011 0.491 13.143 1.00 88.88 84 GLY A CA 1
ATOM 658 C C . GLY A 1 84 ? -13.098 -0.917 12.554 1.00 88.88 84 GLY A C 1
ATOM 659 O O . GLY A 1 84 ? -13.485 -1.849 13.249 1.00 88.88 84 GLY A O 1
ATOM 660 N N . LYS A 1 85 ? -12.772 -1.067 11.268 1.00 91.00 85 LYS A N 1
ATOM 661 C CA . LYS A 1 85 ? -12.773 -2.361 10.571 1.00 91.00 85 LYS A CA 1
ATOM 662 C C . LYS A 1 85 ? -11.383 -2.979 10.560 1.00 91.00 85 LYS A C 1
ATOM 664 O O . LYS A 1 85 ? -10.381 -2.266 10.634 1.00 91.00 85 LYS A O 1
ATOM 669 N N . ALA A 1 86 ? -11.312 -4.297 10.405 1.00 91.62 86 ALA A N 1
ATOM 670 C CA . ALA A 1 86 ? -10.052 -4.945 10.073 1.00 91.62 86 ALA A CA 1
ATOM 671 C C . ALA A 1 86 ? -9.603 -4.545 8.661 1.00 91.62 86 ALA A C 1
ATOM 673 O O . ALA A 1 86 ? -10.417 -4.436 7.745 1.00 91.62 86 ALA A O 1
ATOM 674 N N . LEU A 1 87 ? -8.301 -4.360 8.472 1.00 93.62 87 LEU A N 1
ATOM 675 C CA . LEU A 1 87 ? -7.685 -4.130 7.173 1.00 93.62 87 LEU A CA 1
ATOM 676 C C . LEU A 1 87 ? -6.857 -5.360 6.802 1.00 93.62 87 LEU A C 1
ATOM 678 O O . LEU A 1 87 ? -5.847 -5.655 7.443 1.00 93.62 87 LEU A O 1
ATOM 682 N N . ARG A 1 88 ? -7.283 -6.074 5.763 1.00 92.56 88 ARG A N 1
ATOM 683 C CA . ARG A 1 88 ? -6.597 -7.252 5.230 1.00 92.56 88 ARG A CA 1
ATOM 684 C C . ARG A 1 88 ? -5.898 -6.891 3.930 1.00 92.56 88 ARG A C 1
ATOM 686 O O . ARG A 1 88 ? -6.509 -6.274 3.062 1.00 92.56 88 ARG A O 1
ATOM 693 N N . ILE A 1 89 ? -4.634 -7.272 3.787 1.00 92.31 89 ILE A N 1
ATOM 694 C CA . ILE A 1 89 ? -3.852 -7.04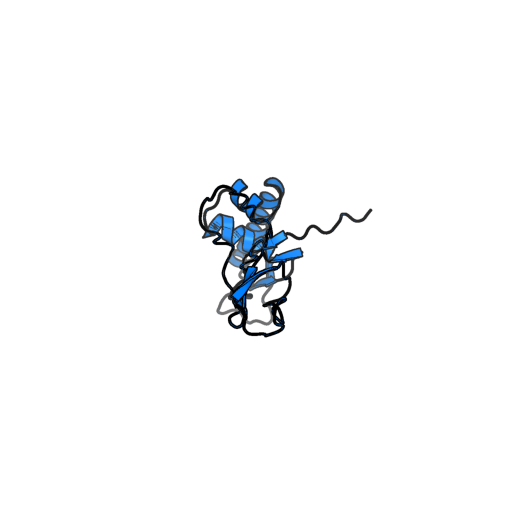5 2.572 1.00 92.31 89 ILE A CA 1
ATOM 695 C C . ILE A 1 89 ? -3.766 -8.354 1.796 1.00 92.31 89 ILE A C 1
ATOM 697 O O . ILE A 1 89 ? -3.015 -9.254 2.173 1.00 92.31 89 ILE A O 1
ATOM 701 N N . GLU A 1 90 ? -4.537 -8.469 0.718 1.00 86.00 90 GLU A N 1
ATOM 702 C CA . GLU A 1 90 ? -4.564 -9.671 -0.115 1.00 86.00 90 GLU A CA 1
ATOM 703 C C . GLU A 1 90 ? -5.120 -9.426 -1.521 1.00 86.00 90 GLU A C 1
ATOM 705 O O . GLU A 1 90 ? -5.800 -8.439 -1.802 1.00 86.00 90 GLU A O 1
ATOM 710 N N . GLY A 1 91 ? -4.851 -10.373 -2.419 1.00 80.50 91 GLY A N 1
ATOM 711 C CA . GLY A 1 91 ? -5.388 -10.364 -3.774 1.00 80.50 91 GLY A CA 1
ATOM 712 C C . GLY A 1 91 ? -4.815 -9.260 -4.669 1.00 80.50 91 GLY A C 1
ATOM 713 O O . GLY A 1 91 ? -3.750 -8.691 -4.421 1.00 80.50 91 GLY A O 1
ATOM 714 N N . GLY A 1 92 ? -5.538 -8.989 -5.755 1.00 73.69 92 GLY A N 1
ATOM 715 C CA . GLY A 1 92 ? -5.075 -8.144 -6.856 1.00 73.69 92 GLY A CA 1
ATOM 716 C C . GLY A 1 92 ? -4.356 -8.938 -7.951 1.00 73.69 92 GLY A C 1
ATOM 717 O O . GLY A 1 92 ? -3.987 -10.095 -7.772 1.00 73.69 92 GLY A O 1
ATOM 718 N N . ASN A 1 93 ? -4.176 -8.306 -9.113 1.00 72.31 93 ASN A N 1
ATOM 719 C CA . ASN A 1 93 ? -3.425 -8.879 -10.231 1.00 72.31 93 ASN A CA 1
ATOM 720 C C . ASN A 1 93 ? -2.043 -8.231 -10.270 1.00 72.31 93 ASN A C 1
ATOM 722 O O . ASN A 1 93 ? -1.907 -7.105 -10.755 1.00 72.31 93 ASN A O 1
ATOM 726 N N . TYR A 1 94 ? -1.032 -8.932 -9.765 1.00 74.38 94 TYR A N 1
ATOM 727 C CA . TYR A 1 94 ? 0.327 -8.412 -9.677 1.00 74.38 94 TYR A CA 1
ATOM 728 C C . TYR A 1 94 ? 1.380 -9.412 -10.159 1.00 74.38 94 TYR A C 1
ATOM 730 O O . TYR A 1 94 ? 1.135 -10.614 -10.243 1.00 74.38 94 TYR A O 1
ATOM 738 N N . ILE A 1 95 ? 2.553 -8.876 -10.466 1.00 69.19 95 ILE A N 1
ATOM 739 C CA . ILE A 1 95 ? 3.817 -9.582 -10.656 1.00 69.19 95 ILE A CA 1
ATOM 740 C C . ILE A 1 95 ? 4.835 -8.961 -9.699 1.00 69.19 95 ILE A C 1
ATOM 742 O O . ILE A 1 95 ? 4.805 -7.753 -9.469 1.00 69.19 95 ILE A O 1
ATOM 746 N N . MET A 1 96 ? 5.721 -9.764 -9.114 1.00 69.62 96 MET A N 1
ATOM 747 C CA . MET A 1 96 ? 6.830 -9.202 -8.341 1.00 69.62 96 MET A CA 1
ATOM 748 C C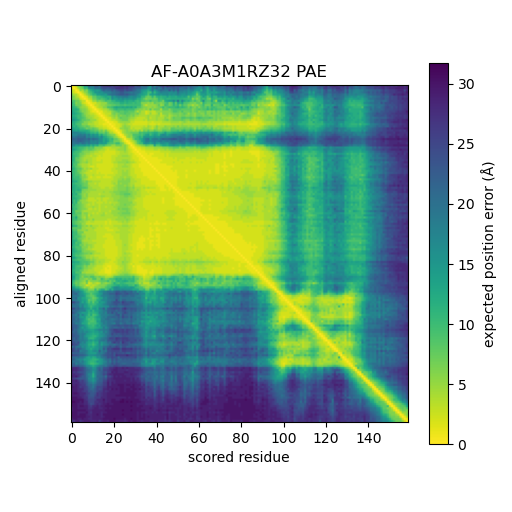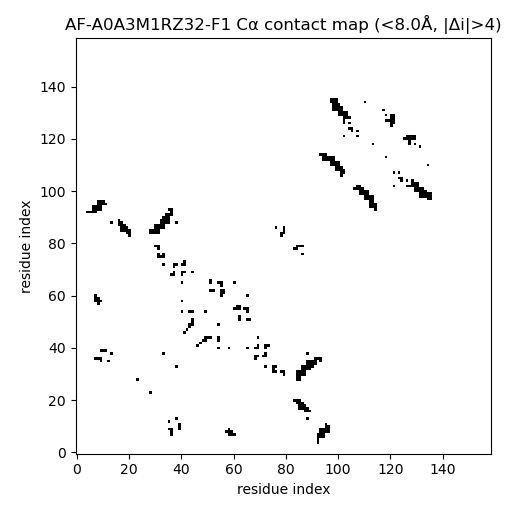 . MET A 1 96 ? 7.874 -8.627 -9.299 1.00 69.62 96 MET A C 1
ATOM 750 O O . MET A 1 96 ? 8.143 -9.234 -10.338 1.00 69.62 96 MET A O 1
ATOM 754 N N . SER A 1 97 ? 8.476 -7.491 -8.947 1.00 63.72 97 SER A N 1
ATOM 755 C CA . SER A 1 97 ? 9.596 -6.921 -9.698 1.00 63.72 97 SER A CA 1
ATOM 756 C C . SER A 1 97 ? 10.780 -7.890 -9.774 1.00 63.72 97 SER A C 1
ATOM 758 O O . SER A 1 97 ? 10.948 -8.774 -8.925 1.00 63.72 97 SER A O 1
ATOM 760 N N . GLU A 1 98 ? 11.585 -7.729 -10.826 1.00 60.22 98 GLU A N 1
ATOM 761 C CA . GLU A 1 98 ? 12.753 -8.559 -11.119 1.00 60.22 98 GLU A CA 1
ATOM 762 C C . GLU A 1 98 ? 13.680 -8.657 -9.902 1.00 60.22 98 GLU A C 1
ATOM 764 O O . GLU A 1 98 ? 14.236 -7.665 -9.415 1.00 60.22 98 GLU A O 1
ATOM 769 N N . ARG A 1 99 ? 13.855 -9.883 -9.400 1.00 62.25 99 ARG A N 1
ATOM 770 C CA . ARG A 1 99 ? 14.836 -10.178 -8.358 1.00 62.25 99 ARG A CA 1
ATOM 771 C C . ARG A 1 99 ? 16.105 -10.686 -9.020 1.00 62.25 99 ARG A C 1
ATOM 773 O O . ARG A 1 99 ? 16.076 -11.676 -9.747 1.00 62.25 99 ARG A O 1
ATOM 780 N N . GLY A 1 100 ? 17.220 -10.027 -8.725 1.00 68.00 100 GLY A N 1
ATOM 781 C CA . GLY A 1 100 ? 18.541 -10.566 -9.002 1.00 68.00 100 GLY A CA 1
ATOM 782 C C . GLY A 1 100 ? 18.849 -11.733 -8.062 1.00 68.00 100 GLY A C 1
ATOM 783 O O . GLY A 1 100 ? 18.645 -11.675 -6.843 1.00 68.00 100 GLY A O 1
ATOM 784 N N . PHE A 1 101 ? 19.353 -12.815 -8.631 1.00 76.75 101 PHE A N 1
ATOM 785 C CA . PHE A 1 101 ? 19.774 -14.010 -7.919 1.00 76.75 101 PHE A CA 1
ATOM 786 C C . PHE A 1 101 ? 21.238 -14.288 -8.219 1.00 76.75 101 PHE A C 1
ATOM 788 O O . PHE A 1 101 ? 21.671 -14.167 -9.358 1.00 76.75 101 PHE A O 1
ATOM 795 N N . GLU A 1 102 ? 22.002 -14.673 -7.200 1.00 79.81 102 GLU A N 1
ATOM 796 C CA . GLU A 1 102 ? 23.390 -15.107 -7.328 1.00 79.81 102 GLU A CA 1
ATOM 797 C C . GLU A 1 102 ? 23.540 -16.501 -6.729 1.00 79.81 102 GLU A C 1
ATOM 799 O O . GLU A 1 102 ? 23.232 -16.735 -5.559 1.00 79.81 102 GLU A O 1
ATOM 804 N N . CYS A 1 103 ? 24.043 -17.451 -7.508 1.00 80.62 103 CYS A N 1
ATOM 805 C CA . CYS A 1 103 ? 24.353 -18.769 -6.980 1.00 80.62 103 CYS A CA 1
ATOM 806 C C . CYS A 1 103 ? 25.651 -18.727 -6.167 1.00 80.62 103 CYS A C 1
ATOM 808 O O . CYS A 1 103 ? 26.713 -18.425 -6.699 1.00 80.62 103 CYS A O 1
ATOM 810 N N . SER A 1 104 ? 25.596 -19.134 -4.900 1.00 81.75 104 SER A N 1
ATOM 811 C CA . SER A 1 104 ? 26.782 -19.227 -4.037 1.00 81.75 104 SER A CA 1
ATOM 812 C C . SER A 1 104 ? 27.737 -20.352 -4.435 1.00 81.75 104 SER A C 1
ATOM 814 O O . SER A 1 104 ? 28.882 -20.351 -4.000 1.00 81.75 104 SER A O 1
ATOM 816 N N . ASN A 1 105 ? 27.279 -21.312 -5.243 1.00 80.31 105 ASN A N 1
ATOM 817 C CA . ASN A 1 105 ? 28.093 -22.444 -5.674 1.00 80.31 105 ASN A CA 1
ATOM 818 C C . ASN A 1 105 ? 28.846 -22.193 -6.991 1.00 80.31 105 ASN A C 1
ATOM 820 O O . ASN A 1 105 ? 29.960 -22.677 -7.146 1.00 80.31 105 ASN A O 1
ATOM 824 N N . CYS A 1 106 ? 28.245 -21.487 -7.953 1.00 81.31 106 CYS A N 1
ATOM 825 C CA . CYS A 1 106 ? 28.878 -21.234 -9.256 1.00 81.31 106 CYS A CA 1
ATOM 826 C C . CYS A 1 106 ? 29.060 -19.749 -9.595 1.00 81.31 106 CYS A C 1
ATOM 828 O O . CYS A 1 106 ? 29.591 -19.438 -10.655 1.00 81.31 106 CYS A O 1
ATOM 830 N N . GLY A 1 107 ? 28.594 -18.831 -8.744 1.00 76.00 107 GLY A N 1
ATOM 831 C CA . GLY A 1 107 ? 28.679 -17.385 -8.967 1.00 76.00 107 GLY A CA 1
ATOM 832 C C . GLY A 1 107 ? 27.787 -16.856 -10.095 1.00 76.00 107 GLY A C 1
ATOM 833 O O . GLY A 1 107 ? 27.844 -15.670 -10.409 1.00 76.00 107 GLY A O 1
ATOM 834 N N . CYS A 1 108 ? 26.970 -17.708 -10.725 1.00 77.19 108 CYS A N 1
ATOM 835 C CA . CYS A 1 108 ? 26.065 -17.290 -11.792 1.00 77.19 108 CYS A CA 1
ATOM 836 C C . CYS A 1 108 ? 25.029 -16.300 -11.251 1.00 77.19 108 CYS A C 1
ATOM 838 O O . CYS A 1 108 ? 24.420 -16.560 -10.209 1.00 77.19 108 CYS A O 1
ATOM 840 N N . LYS A 1 109 ? 24.836 -15.196 -11.980 1.00 81.00 109 LYS A N 1
ATOM 841 C CA . LYS A 1 109 ? 23.850 -14.153 -11.693 1.00 81.00 109 LYS A CA 1
ATOM 842 C C . LYS A 1 109 ? 22.761 -14.166 -12.754 1.00 81.00 109 LYS A C 1
ATOM 844 O O . LYS A 1 109 ? 23.084 -14.252 -13.936 1.00 81.00 109 LYS A O 1
ATOM 849 N N . TRP A 1 110 ? 21.502 -14.086 -12.345 1.00 77.69 110 TRP A N 1
ATOM 850 C CA . TRP A 1 110 ? 20.370 -13.989 -13.266 1.00 77.69 110 TRP A CA 1
ATOM 851 C C . TRP A 1 110 ? 19.217 -13.209 -12.641 1.00 77.69 110 TRP A C 1
ATOM 853 O O . TRP A 1 110 ? 19.173 -13.027 -11.425 1.00 77.69 110 TRP A O 1
ATOM 863 N N . GLU A 1 111 ? 18.298 -12.754 -13.483 1.00 69.19 111 GLU A N 1
ATOM 864 C CA . GLU A 1 111 ? 17.101 -12.014 -13.091 1.00 69.19 111 GLU A CA 1
ATOM 865 C C . GLU A 1 111 ? 15.869 -12.813 -13.511 1.00 69.19 111 GLU A C 1
ATOM 867 O O . GLU A 1 111 ? 15.845 -13.403 -14.594 1.00 69.19 111 GLU A O 1
ATOM 872 N N . GLU A 1 112 ? 14.867 -12.885 -12.638 1.00 65.25 112 GLU A N 1
ATOM 873 C CA . GLU A 1 112 ? 13.621 -13.595 -12.926 1.00 65.25 112 GLU A CA 1
ATOM 874 C C . GLU A 1 112 ? 12.420 -12.841 -12.346 1.00 65.25 112 GLU A C 1
ATOM 87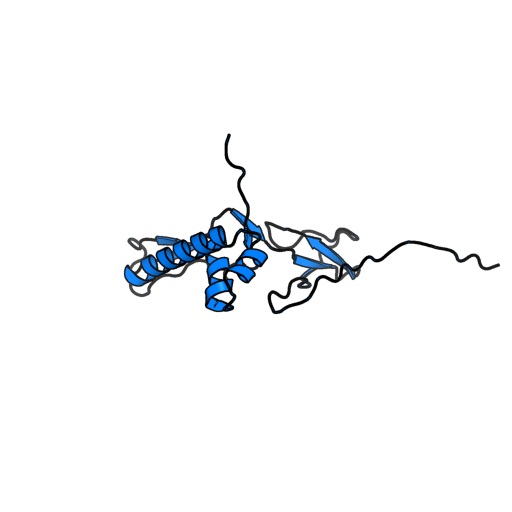6 O O . GLU A 1 112 ? 12.459 -12.342 -11.215 1.00 65.25 112 GLU A O 1
ATOM 881 N N . ILE A 1 113 ? 11.342 -12.777 -13.132 1.00 61.50 113 ILE A N 1
ATOM 882 C CA . ILE A 1 113 ? 10.027 -12.296 -12.703 1.00 61.50 113 ILE A CA 1
ATOM 883 C C . ILE A 1 113 ? 9.297 -13.495 -12.094 1.00 61.50 113 ILE A C 1
ATOM 885 O O . ILE A 1 113 ? 8.800 -14.356 -12.818 1.00 61.50 113 ILE A O 1
ATOM 889 N N . SER A 1 114 ? 9.241 -13.578 -10.765 1.00 56.69 114 SER A N 1
ATOM 890 C CA . SER A 1 114 ? 8.570 -14.684 -10.073 1.00 56.69 114 SER A CA 1
ATOM 891 C C . SER A 1 114 ? 7.286 -14.212 -9.400 1.00 56.69 114 SER A C 1
ATOM 893 O O . SER A 1 114 ? 7.320 -13.313 -8.562 1.00 56.69 114 SER A O 1
ATOM 895 N N . THR A 1 115 ? 6.164 -14.876 -9.662 1.00 51.72 115 THR A N 1
ATOM 896 C CA . THR A 1 115 ? 4.959 -14.745 -8.824 1.00 51.72 115 THR A CA 1
ATOM 897 C C . THR A 1 115 ? 5.114 -15.465 -7.481 1.00 51.72 115 THR A C 1
ATOM 899 O O . THR A 1 115 ? 4.377 -15.177 -6.545 1.00 51.72 115 THR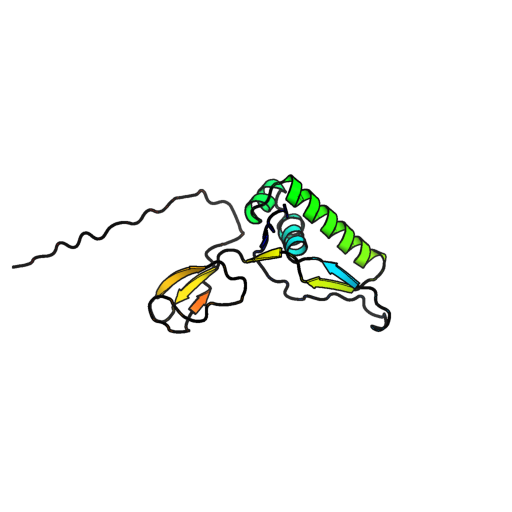 A O 1
ATOM 902 N N . GLU A 1 116 ? 6.084 -16.381 -7.368 1.00 54.75 116 GLU A N 1
ATOM 903 C CA . GLU A 1 116 ? 6.310 -17.220 -6.192 1.00 54.75 116 GLU A CA 1
ATOM 904 C C . GLU A 1 116 ? 7.784 -17.208 -5.755 1.00 54.75 116 GLU A C 1
ATOM 906 O O . GLU A 1 116 ? 8.656 -17.758 -6.423 1.00 54.75 116 GLU A O 1
ATOM 911 N N . GLY A 1 117 ? 8.049 -16.642 -4.575 1.00 57.66 117 GLY A N 1
ATOM 912 C CA . GLY A 1 117 ? 9.222 -16.970 -3.759 1.00 57.66 117 GLY A CA 1
ATOM 913 C C . GLY A 1 117 ? 10.609 -16.838 -4.411 1.00 57.66 117 GLY A C 1
ATOM 914 O O . GLY A 1 117 ? 10.900 -15.905 -5.151 1.00 57.66 117 GLY A O 1
ATOM 915 N N . LYS A 1 118 ? 11.522 -17.721 -3.995 1.00 59.84 118 LYS A N 1
ATOM 916 C CA . LYS A 1 118 ? 12.913 -17.840 -4.462 1.00 59.84 118 LYS A CA 1
ATOM 917 C C . LYS A 1 118 ? 12.975 -18.995 -5.479 1.00 59.84 118 LYS A C 1
ATOM 919 O O . LYS A 1 118 ? 12.331 -20.015 -5.223 1.00 59.84 118 LYS A O 1
ATOM 924 N N . PRO A 1 119 ? 13.747 -18.895 -6.577 1.00 68.31 119 PRO A N 1
ATOM 925 C CA . PRO A 1 119 ? 13.850 -19.953 -7.578 1.00 68.31 119 PRO A CA 1
ATOM 926 C C . PRO A 1 119 ? 14.334 -21.268 -6.958 1.00 68.31 119 PRO A C 1
ATOM 928 O O . PRO A 1 119 ? 15.159 -21.278 -6.040 1.00 68.31 119 PRO A O 1
ATOM 931 N N . LYS A 1 120 ? 13.817 -22.392 -7.470 1.00 70.75 120 LYS A N 1
ATOM 932 C CA . LYS A 1 120 ? 14.080 -23.739 -6.926 1.00 70.75 120 LYS A CA 1
ATOM 933 C C . LYS A 1 120 ? 15.508 -24.239 -7.192 1.00 70.75 120 LYS A C 1
ATOM 935 O O . LYS A 1 120 ? 15.973 -25.130 -6.488 1.00 70.75 120 LYS A O 1
ATOM 940 N N . GLY A 1 121 ? 16.216 -23.668 -8.166 1.00 74.94 121 GLY A N 1
ATOM 941 C CA . GLY A 1 121 ? 17.577 -24.070 -8.519 1.00 74.94 121 GLY A CA 1
ATOM 942 C C . GLY A 1 121 ? 18.268 -23.062 -9.434 1.00 74.94 121 GLY A C 1
ATOM 943 O O . GLY A 1 121 ? 17.616 -22.284 -10.124 1.00 74.94 121 GLY A O 1
ATOM 944 N N . CYS A 1 122 ? 19.601 -23.061 -9.419 1.00 77.75 122 CYS A N 1
ATOM 945 C CA . CYS A 1 122 ? 20.407 -22.239 -10.316 1.00 77.75 122 CYS A CA 1
ATOM 946 C C . CYS A 1 122 ? 20.350 -22.772 -11.764 1.00 77.75 122 CYS A C 1
ATOM 948 O O . CYS A 1 122 ? 20.619 -23.960 -11.961 1.00 77.75 122 CYS A O 1
ATOM 950 N N . PRO A 1 123 ? 20.128 -21.920 -12.785 1.00 77.69 123 PRO A N 1
ATOM 951 C CA . PRO A 1 123 ? 20.054 -22.345 -14.188 1.00 77.69 123 PRO A CA 1
ATOM 952 C C . PRO A 1 123 ? 21.379 -22.890 -14.747 1.00 77.69 123 PRO A C 1
ATOM 954 O O . PRO A 1 123 ? 21.375 -23.623 -15.730 1.00 77.69 123 PRO A O 1
ATOM 957 N N . ALA A 1 124 ? 22.518 -22.564 -14.125 1.00 79.62 124 ALA A N 1
ATOM 958 C CA . ALA A 1 124 ? 23.838 -23.005 -14.583 1.00 79.62 124 ALA A CA 1
ATOM 959 C C . ALA A 1 124 ? 24.345 -24.284 -13.895 1.00 79.62 124 ALA A C 1
ATOM 961 O O . ALA A 1 124 ? 25.073 -25.058 -14.507 1.00 79.62 124 ALA A O 1
ATOM 962 N N . CYS A 1 125 ? 24.015 -24.500 -12.617 1.00 82.56 125 CYS A N 1
ATOM 963 C CA . CYS A 1 125 ? 24.581 -25.612 -11.837 1.00 82.56 125 CYS A CA 1
ATOM 964 C C . CYS A 1 125 ? 23.551 -26.456 -11.074 1.00 82.56 125 CYS A C 1
ATOM 966 O O . CYS A 1 125 ? 23.941 -27.349 -10.326 1.00 82.56 125 CYS A O 1
ATOM 968 N N . CYS A 1 126 ? 22.255 -26.169 -11.230 1.00 73.38 126 CYS A N 1
ATOM 969 C CA . CYS A 1 126 ? 21.124 -26.864 -10.603 1.00 73.38 126 CYS A CA 1
ATOM 970 C C . CYS A 1 126 ? 21.119 -26.911 -9.061 1.00 73.38 126 CYS A C 1
ATOM 972 O O . CYS A 1 126 ? 20.219 -27.510 -8.480 1.00 73.38 126 CYS A O 1
ATOM 974 N N . LYS A 1 127 ? 22.069 -26.263 -8.369 1.00 80.94 127 LYS A N 1
ATOM 975 C CA . LYS A 1 127 ? 22.079 -26.193 -6.899 1.00 80.94 127 LYS A CA 1
ATOM 976 C C . LYS A 1 127 ? 21.101 -25.141 -6.370 1.00 80.94 127 LYS A C 1
ATOM 978 O O . LYS A 1 127 ? 20.871 -24.115 -7.011 1.00 80.94 127 LYS A O 1
ATOM 983 N N . SER A 1 128 ? 20.570 -25.385 -5.174 1.00 76.62 128 SER A N 1
ATOM 984 C CA . SER A 1 128 ? 19.604 -24.528 -4.464 1.00 76.62 128 SER A CA 1
ATOM 985 C C . SER A 1 128 ? 20.247 -23.415 -3.621 1.00 76.62 128 SER A C 1
ATOM 987 O O . SER A 1 128 ? 19.546 -22.602 -3.006 1.00 76.62 128 SER A O 1
ATOM 989 N N . ASP A 1 129 ? 21.581 -23.340 -3.607 1.00 78.12 129 ASP A N 1
ATOM 990 C CA . ASP A 1 129 ? 22.358 -22.331 -2.880 1.00 78.12 129 ASP A CA 1
ATOM 991 C C . ASP A 1 129 ? 22.338 -20.988 -3.611 1.00 78.12 129 ASP A C 1
ATOM 993 O O . ASP A 1 129 ? 23.296 -20.579 -4.269 1.00 78.12 129 ASP A O 1
ATOM 997 N N . ILE A 1 130 ? 21.195 -20.314 -3.536 1.00 75.69 130 ILE A N 1
ATOM 998 C CA . ILE A 1 130 ? 20.919 -19.068 -4.247 1.00 75.69 130 ILE A CA 1
ATOM 999 C C . ILE A 1 130 ? 20.792 -17.938 -3.222 1.00 75.69 130 ILE A C 1
ATOM 1001 O O . ILE A 1 130 ? 20.055 -18.047 -2.242 1.00 75.69 130 ILE A O 1
ATOM 1005 N N . LYS A 1 131 ? 21.516 -16.847 -3.421 1.00 76.56 131 LYS A N 1
ATOM 1006 C CA . LYS A 1 131 ? 21.381 -15.604 -2.662 1.00 76.56 131 LYS A CA 1
ATOM 1007 C C . LYS A 1 131 ? 20.541 -14.637 -3.479 1.00 76.56 131 LYS A C 1
ATOM 1009 O O . LYS A 1 131 ? 20.693 -14.566 -4.695 1.00 76.56 131 LYS A O 1
ATOM 1014 N N . VAL A 1 132 ? 19.659 -13.900 -2.816 1.00 69.31 132 VAL A N 1
ATOM 1015 C CA . VAL A 1 132 ? 18.999 -12.755 -3.446 1.00 69.31 132 VAL A CA 1
ATOM 1016 C C . VAL A 1 132 ? 20.022 -11.630 -3.458 1.00 69.31 132 VAL A C 1
ATOM 1018 O O . VAL A 1 132 ? 20.440 -11.164 -2.400 1.00 69.31 132 VAL A O 1
ATOM 1021 N N . VAL A 1 133 ? 20.459 -11.242 -4.647 1.00 66.38 133 VAL A N 1
ATOM 1022 C CA . VAL A 1 133 ? 21.280 -10.052 -4.850 1.00 66.38 133 VAL A CA 1
ATOM 1023 C C . VAL A 1 133 ? 20.342 -9.016 -5.427 1.00 66.38 133 VAL A C 1
ATOM 1025 O O . VAL A 1 133 ? 19.932 -9.108 -6.575 1.00 66.38 133 VAL A O 1
ATOM 1028 N N . SER A 1 134 ? 19.881 -8.089 -4.595 1.00 54.88 134 SER A N 1
ATOM 1029 C CA . SER A 1 134 ? 18.945 -7.053 -5.023 1.00 54.88 134 SER A CA 1
ATOM 1030 C C . SER A 1 134 ? 19.492 -6.320 -6.254 1.00 54.88 134 SER A C 1
ATOM 1032 O O . SER A 1 134 ? 20.407 -5.508 -6.132 1.00 54.88 134 SER A O 1
ATOM 1034 N N . SER A 1 135 ? 18.951 -6.590 -7.447 1.00 47.88 135 SER A N 1
ATOM 1035 C CA . SER A 1 135 ? 19.271 -5.777 -8.627 1.00 47.88 135 SER A CA 1
ATOM 1036 C C . SER A 1 135 ? 18.441 -4.497 -8.679 1.00 47.88 135 SER A C 1
ATOM 1038 O O . SER A 1 135 ? 18.849 -3.538 -9.321 1.00 47.88 135 SER A O 1
ATOM 1040 N N . HIS A 1 136 ? 17.374 -4.391 -7.885 1.00 46.31 136 HIS A N 1
ATOM 1041 C CA . HIS A 1 136 ? 16.587 -3.168 -7.796 1.00 46.31 136 HIS A CA 1
ATOM 1042 C C . HIS A 1 136 ? 16.659 -2.565 -6.395 1.00 46.31 136 HIS A C 1
ATOM 1044 O O . HIS A 1 136 ? 15.850 -2.838 -5.508 1.00 46.31 136 HIS A O 1
ATOM 1050 N N . LYS A 1 137 ? 17.645 -1.682 -6.204 1.00 42.78 137 LYS A N 1
ATOM 1051 C CA . LYS A 1 137 ? 17.505 -0.596 -5.234 1.00 42.78 137 LYS A CA 1
ATOM 1052 C C . LYS A 1 137 ? 16.337 0.265 -5.719 1.00 42.78 137 LYS A C 1
ATOM 1054 O O . LYS A 1 137 ? 16.515 1.065 -6.628 1.00 42.78 137 LYS A O 1
ATOM 1059 N N . CYS A 1 138 ? 15.164 0.149 -5.103 1.00 43.62 138 CYS A N 1
ATOM 1060 C CA . CYS A 1 138 ? 14.075 1.124 -5.272 1.00 43.62 138 CYS A CA 1
ATOM 1061 C C . CYS A 1 138 ? 14.415 2.479 -4.617 1.00 43.62 138 CYS A C 1
ATOM 1063 O O . CYS A 1 138 ? 13.557 3.124 -4.033 1.00 43.62 138 CYS A O 1
ATOM 1065 N N . HIS A 1 139 ? 15.685 2.888 -4.620 1.00 42.91 139 HIS A N 1
ATOM 1066 C CA . HIS A 1 139 ? 16.160 4.137 -4.040 1.00 42.91 139 HIS A CA 1
ATOM 1067 C C . HIS A 1 139 ? 17.082 4.802 -5.059 1.00 42.91 139 HIS A C 1
ATOM 1069 O O . HIS A 1 139 ? 18.244 4.420 -5.191 1.00 42.91 139 HIS A O 1
ATOM 1075 N N . GLY A 1 140 ? 16.548 5.817 -5.737 1.00 33.59 140 GLY A N 1
ATOM 1076 C CA . GLY A 1 140 ? 17.339 6.881 -6.345 1.00 33.59 140 GLY A CA 1
ATOM 1077 C C . GLY A 1 140 ? 17.882 6.609 -7.748 1.00 33.59 140 GLY A C 1
ATOM 1078 O O . GLY A 1 140 ? 18.718 5.738 -7.958 1.00 33.59 140 GLY A O 1
ATOM 1079 N N . ASN A 1 141 ? 17.415 7.444 -8.681 1.00 41.72 141 ASN A N 1
ATOM 1080 C CA . ASN A 1 141 ? 18.063 7.899 -9.914 1.00 41.72 141 ASN A CA 1
ATOM 1081 C C . ASN A 1 141 ? 19.318 7.144 -10.360 1.00 41.72 141 ASN A C 1
ATOM 1083 O O . ASN A 1 141 ? 20.409 7.492 -9.924 1.00 41.72 141 ASN A O 1
ATOM 1087 N N . HIS A 1 142 ? 19.197 6.276 -11.365 1.00 34.62 142 HIS A N 1
ATOM 1088 C CA . HIS A 1 142 ? 20.297 6.070 -12.302 1.00 34.62 142 HIS A CA 1
ATOM 1089 C C . HIS A 1 142 ? 19.788 5.889 -13.732 1.00 34.62 142 HIS A C 1
ATOM 1091 O O . HIS A 1 142 ? 18.931 5.065 -14.040 1.00 34.62 142 HIS A O 1
ATOM 1097 N N . SER A 1 143 ? 20.350 6.727 -14.594 1.00 31.42 143 SER A N 1
ATOM 1098 C CA . SER A 1 143 ? 20.324 6.654 -16.043 1.00 31.42 143 SER A CA 1
ATOM 1099 C C . SER A 1 143 ? 20.588 5.233 -16.543 1.00 31.42 143 SER A C 1
ATOM 1101 O O . SER A 1 143 ? 21.554 4.582 -16.148 1.00 31.42 143 SER A O 1
ATOM 1103 N N . HIS A 1 144 ? 19.750 4.781 -17.475 1.00 31.22 144 HIS A N 1
ATOM 1104 C CA . HIS A 1 144 ? 20.010 3.604 -18.293 1.00 31.22 144 HIS A CA 1
ATOM 1105 C C . HIS A 1 144 ? 21.398 3.701 -18.944 1.00 31.22 144 HIS A C 1
ATOM 1107 O O . HIS A 1 144 ? 21.581 4.426 -19.921 1.00 31.22 144 HIS A O 1
ATOM 1113 N N . ILE A 1 145 ? 22.359 2.918 -18.461 1.00 32.72 145 ILE A N 1
ATOM 1114 C CA . ILE A 1 145 ? 23.498 2.489 -19.270 1.00 32.72 145 ILE A CA 1
ATOM 1115 C C . ILE A 1 145 ? 23.178 1.061 -19.698 1.00 32.72 145 ILE A C 1
ATOM 1117 O O . ILE A 1 145 ? 23.272 0.123 -18.909 1.00 32.72 145 ILE A O 1
ATOM 1121 N N . LYS A 1 146 ? 22.759 0.897 -20.957 1.00 35.03 146 LYS A N 1
ATOM 1122 C CA . LYS A 1 146 ? 22.713 -0.415 -21.609 1.00 35.03 146 LYS A CA 1
ATOM 1123 C C . LYS A 1 146 ? 24.149 -0.937 -21.710 1.00 35.03 146 LYS A C 1
ATOM 1125 O O . LYS A 1 146 ? 24.883 -0.559 -22.618 1.00 35.03 146 LYS A O 1
ATOM 1130 N N . GLY A 1 147 ? 24.552 -1.775 -20.761 1.00 32.81 147 GLY A N 1
ATOM 1131 C CA . GLY A 1 147 ? 25.801 -2.525 -20.822 1.00 32.81 147 GLY A CA 1
ATOM 1132 C C . GLY A 1 147 ? 25.652 -3.708 -21.770 1.00 32.81 147 GLY A C 1
ATOM 1133 O O . GLY A 1 147 ? 25.145 -4.756 -21.389 1.00 32.81 147 GLY A O 1
ATOM 1134 N N . ASN A 1 148 ? 26.076 -3.520 -23.015 1.00 44.19 148 ASN A N 1
ATOM 1135 C CA . ASN A 1 148 ? 26.314 -4.594 -23.967 1.00 44.19 148 ASN A CA 1
ATOM 1136 C C . ASN A 1 148 ? 27.691 -5.209 -23.639 1.00 44.19 148 ASN A C 1
ATOM 1138 O O . ASN A 1 148 ? 28.693 -4.510 -23.746 1.00 44.19 148 ASN A O 1
ATOM 1142 N N . CYS A 1 149 ? 27.759 -6.485 -23.255 1.00 36.41 149 CYS A N 1
ATOM 1143 C CA . CYS A 1 149 ? 29.014 -7.247 -23.137 1.00 36.41 149 CYS A CA 1
ATOM 1144 C C . CYS A 1 149 ? 28.791 -8.613 -23.811 1.00 36.41 149 CYS A C 1
ATOM 1146 O O . CYS A 1 149 ? 28.203 -9.506 -23.211 1.00 36.41 149 CYS A O 1
ATOM 1148 N N . CYS A 1 150 ? 28.929 -8.690 -25.142 1.00 35.41 150 CYS A N 1
ATOM 1149 C CA . CYS A 1 150 ? 30.144 -9.065 -25.896 1.00 35.41 150 CYS A CA 1
ATOM 1150 C C . CYS A 1 150 ? 30.589 -10.508 -25.568 1.00 35.41 150 CYS A C 1
ATOM 1152 O O . CYS A 1 150 ? 30.846 -10.844 -24.420 1.00 35.41 150 CYS A O 1
ATOM 1154 N N . GLY A 1 151 ? 30.554 -11.454 -26.507 1.00 32.75 151 GLY A N 1
ATOM 1155 C CA . GLY A 1 151 ? 31.437 -11.485 -27.674 1.00 32.75 151 GLY A CA 1
ATOM 1156 C C . GLY A 1 151 ? 32.583 -12.449 -27.358 1.00 32.75 151 GLY A C 1
ATOM 1157 O O . GLY A 1 151 ? 33.528 -12.087 -26.669 1.00 32.75 151 GLY A O 1
ATOM 1158 N N . LYS A 1 152 ? 32.455 -13.716 -27.771 1.00 33.31 152 LYS A N 1
ATOM 1159 C CA . LYS A 1 152 ? 33.527 -14.711 -27.629 1.00 33.31 152 LYS A CA 1
ATOM 1160 C C . LYS A 1 152 ? 34.403 -14.657 -28.876 1.00 33.31 152 LYS A C 1
ATOM 1162 O O . LYS A 1 152 ? 34.081 -15.306 -29.863 1.00 33.31 152 LYS A O 1
ATOM 1167 N N . GLU A 1 153 ? 35.522 -13.954 -28.793 1.00 34.34 153 GLU A N 1
ATOM 1168 C CA . GLU A 1 153 ? 36.700 -14.279 -29.593 1.00 34.34 153 GLU A CA 1
ATOM 1169 C C . GLU A 1 153 ? 37.633 -15.101 -28.700 1.00 34.34 153 GLU A C 1
ATOM 1171 O O . GLU A 1 153 ? 38.099 -14.637 -27.661 1.00 34.34 153 GLU A O 1
ATOM 1176 N N . LYS A 1 154 ? 37.838 -16.371 -29.057 1.00 36.78 154 LYS A N 1
ATOM 1177 C CA . LYS A 1 154 ? 38.918 -17.194 -28.512 1.00 36.78 154 LYS A CA 1
ATOM 1178 C C . LYS A 1 154 ? 39.944 -17.361 -29.623 1.00 36.78 154 LYS A C 1
ATOM 1180 O O . LYS A 1 154 ? 39.704 -18.125 -30.550 1.00 36.78 154 LYS A O 1
ATOM 1185 N N . GLY A 1 155 ? 41.058 -16.652 -29.508 1.00 32.66 155 GLY A N 1
ATOM 1186 C CA . GLY A 1 155 ? 42.294 -16.941 -30.222 1.00 32.66 155 GLY A CA 1
ATOM 1187 C C . GLY A 1 155 ? 43.409 -17.067 -29.192 1.00 32.66 155 GLY A C 1
ATOM 1188 O O . GLY A 1 155 ? 43.709 -16.099 -28.500 1.00 32.66 155 GLY A O 1
ATOM 1189 N N . ALA A 1 156 ? 43.956 -18.269 -29.050 1.00 34.22 156 ALA A N 1
ATOM 1190 C CA . ALA A 1 156 ? 45.229 -18.525 -28.390 1.00 34.22 156 ALA A CA 1
ATOM 1191 C C . ALA A 1 156 ? 45.746 -19.874 -28.905 1.00 34.22 156 ALA A C 1
ATOM 1193 O O . ALA A 1 156 ? 45.529 -20.907 -28.273 1.00 34.22 156 ALA A O 1
ATOM 1194 N N . ASP A 1 157 ? 46.371 -19.835 -30.081 1.00 34.31 157 ASP A N 1
ATOM 1195 C CA . ASP A 1 157 ? 47.375 -20.811 -30.491 1.00 34.31 157 ASP A CA 1
ATOM 1196 C C . ASP A 1 157 ? 48.716 -20.338 -29.909 1.00 34.31 157 ASP A C 1
ATOM 1198 O O . ASP A 1 157 ? 49.087 -19.171 -30.056 1.00 34.31 157 ASP A O 1
ATOM 1202 N N . ILE A 1 158 ? 49.406 -21.226 -29.198 1.00 40.25 158 ILE A N 1
ATOM 1203 C CA . ILE A 1 158 ? 50.808 -21.076 -28.804 1.00 40.25 158 ILE A CA 1
ATOM 1204 C C . ILE A 1 158 ? 51.493 -22.350 -29.299 1.00 40.25 158 ILE A C 1
ATOM 1206 O O . ILE A 1 158 ? 51.171 -23.434 -28.805 1.00 40.25 158 ILE A O 1
ATOM 1210 N N . ASP A 1 159 ? 52.374 -22.185 -30.286 1.00 36.94 159 ASP A N 1
ATOM 1211 C CA . ASP A 1 159 ? 53.445 -23.128 -30.635 1.00 36.94 159 ASP A CA 1
ATOM 1212 C C . ASP A 1 159 ? 54.569 -23.078 -29.584 1.00 36.94 159 ASP A C 1
ATOM 1214 O O . ASP A 1 159 ? 54.875 -21.963 -29.090 1.00 36.94 159 ASP A O 1
#

Radius of gyration: 21.27 Å; Cα contacts (8 Å, |Δi|>4): 225; chains: 1; bounding box: 72×39×53 Å

Solvent-accessible surface area (backbone atoms only — not comparable to full-atom values): 9865 Å² total; per-residue (Å²): 128,86,78,80,85,73,62,32,44,28,86,75,80,74,94,67,48,68,46,67,63,83,97,63,69,80,89,79,57,52,74,36,80,41,28,47,63,30,52,43,43,42,43,34,44,70,72,68,62,40,52,63,63,59,43,10,60,71,28,71,47,52,48,72,54,42,55,51,39,38,55,49,36,53,51,47,52,50,50,20,68,76,70,62,25,24,40,33,54,50,67,71,61,64,37,38,51,60,43,23,35,32,25,76,82,77,67,52,71,52,72,48,73,44,88,62,88,73,79,83,45,35,96,87,76,64,48,64,55,63,42,81,42,79,69,63,71,95,65,77,92,76,82,90,73,86,82,82,79,81,84,90,82,86,85,83,88,81,135

Foldseek 3Di:
DPDDADAWEAADDDPDQKDADPPDDPPPAAEFEQERLLVRLCCVCPVVVHDLCLSCVNGVHDSVVSVVSPVVSVVSVCCCVVVRHMYGYYDDRHWYPWWWKAAPVPRDIDTDTDPDDDDCADPPPRDNRIDGDGPDPVDDDDDDDPDDDDDDDDDDDDD